Protein AF-A0A844GE09-F1 (afdb_monomer)

Nearest PDB structures (foldseek):
  7m76-assembly1_L  TM=4.305E-01  e=7.266E-01  Thermosynechococcus vestitus BP-1
  8jw0-assembly1_l  TM=5.539E-01  e=2.401E+00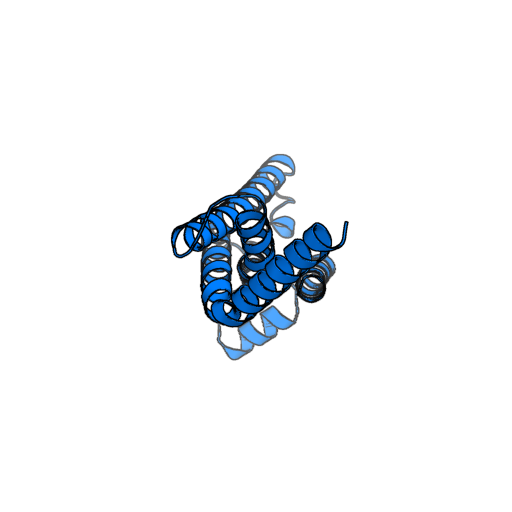  Amphidinium carterae
  7fix-assembly1_L1  TM=4.427E-01  e=2.284E+00  Thermosynechococcus vestitus BP-1
  8vu3-assembly1_l  TM=4.567E-01  e=2.788E+00  Parathermosynechococcus lividus
  6trc-assembly1_L  TM=3.966E-01  e=2.524E+00  Thermosynechococcus vestitus BP-1

Radius of gyration: 18.6 Å; Cα contacts (8 Å, |Δi|>4): 153; chains: 1; bounding box: 44×27×60 Å

pLDDT: mean 91.13, std 9.48, range [54.12, 98.75]

Mean predicted aligned error: 4.96 Å

Solvent-accessible surface area (backbone atoms only — not comparable to full-atom values): 7932 Å² total; per-residue (Å²): 107,68,67,58,50,49,49,52,51,51,49,28,66,72,55,36,39,60,58,33,66,70,19,47,55,50,19,75,73,71,63,54,97,57,52,55,37,52,40,54,47,24,22,44,54,2,23,52,51,24,55,56,46,36,50,51,44,49,75,76,47,92,49,55,72,70,60,34,53,50,51,22,37,52,49,29,32,50,54,41,49,52,51,48,52,49,54,52,49,50,31,68,73,64,38,90,74,23,61,77,72,66,44,44,85,86,44,94,54,41,68,60,52,29,35,48,27,11,41,51,17,16,56,49,34,51,66,75,40,40,68,62,52,52,51,53,53,51,55,52,54,50,53,56,49,57,58,61,77,76,109

Secondary structure (DSSP, 8-state):
-HHHHHHHHHHHHHH-GGG-HHHHHHHHHH--SS--HHHHHHHHHHHHHHHHHHHHHHHHS---HHHHHHHHHHHHHHHHHHHHHHHHHHHHHHGGGGHHHH--TT-TTHHHHHHHHHHHHHHHHHHHHHHHHHHHHHHHHHHHHHHHHT-

Organism: NCBI:txid2675226

Structure (mmCIF, N/CA/C/O backbone):
data_AF-A0A844GE09-F1
#
_entry.id   AF-A0A844GE09-F1
#
loop_
_atom_site.group_PDB
_atom_site.id
_atom_site.type_symbol
_atom_site.label_atom_id
_atom_site.label_alt_id
_atom_site.label_comp_id
_atom_site.label_asym_id
_atom_site.label_entity_id
_atom_site.label_seq_id
_atom_site.pdbx_PDB_ins_code
_atom_site.Cartn_x
_atom_site.Cartn_y
_atom_site.Cartn_z
_atom_site.occupancy
_atom_site.B_iso_or_equiv
_atom_site.auth_seq_id
_atom_site.auth_comp_id
_atom_site.auth_asym_id
_atom_site.auth_atom_id
_atom_site.pdbx_PDB_model_num
ATOM 1 N N . MET A 1 1 ? -7.810 -11.788 2.157 1.00 85.56 1 MET A N 1
ATOM 2 C CA . MET A 1 1 ? -7.111 -10.613 1.582 1.00 85.56 1 MET A CA 1
ATOM 3 C C . MET A 1 1 ? -5.606 -10.834 1.483 1.00 85.56 1 MET A C 1
ATOM 5 O O . MET A 1 1 ? -5.073 -10.619 0.407 1.00 85.56 1 MET A O 1
ATOM 9 N N . MET A 1 2 ? -4.938 -11.361 2.516 1.00 89.88 2 MET A N 1
ATOM 10 C CA . MET A 1 2 ? -3.493 -11.660 2.456 1.00 89.88 2 MET A CA 1
ATOM 11 C C . MET A 1 2 ? -3.087 -12.606 1.315 1.00 89.88 2 MET A C 1
ATOM 13 O O . MET A 1 2 ? -2.120 -12.325 0.623 1.00 89.88 2 MET A O 1
ATOM 17 N N . ALA A 1 3 ? -3.855 -13.671 1.057 1.00 94.31 3 ALA A N 1
ATOM 18 C CA . ALA A 1 3 ? -3.579 -14.574 -0.065 1.00 94.31 3 ALA A CA 1
ATOM 19 C C . ALA A 1 3 ? -3.630 -13.859 -1.428 1.00 94.31 3 ALA A C 1
ATOM 21 O O . ALA A 1 3 ? -2.760 -14.073 -2.259 1.00 94.31 3 ALA A O 1
ATOM 22 N N . LEU A 1 4 ? -4.599 -12.955 -1.629 1.00 94.44 4 LEU A N 1
ATOM 23 C CA . LEU A 1 4 ? -4.684 -12.144 -2.847 1.00 94.44 4 LEU A CA 1
ATOM 24 C C . LEU A 1 4 ? -3.460 -11.233 -2.992 1.00 94.44 4 LEU A C 1
ATOM 26 O O . LEU A 1 4 ? -2.885 -11.165 -4.072 1.00 94.44 4 LEU A O 1
ATOM 30 N N . HIS A 1 5 ? -3.042 -10.574 -1.906 1.00 94.56 5 HIS A N 1
ATOM 31 C CA . HIS A 1 5 ? -1.823 -9.763 -1.913 1.00 94.56 5 HIS A CA 1
ATOM 32 C C . HIS A 1 5 ? -0.603 -10.604 -2.297 1.00 94.56 5 HIS A C 1
ATOM 34 O O . HIS A 1 5 ? 0.133 -10.239 -3.206 1.00 94.56 5 HIS A O 1
ATOM 40 N N . ALA A 1 6 ? -0.440 -11.771 -1.667 1.00 95.00 6 ALA A N 1
ATOM 41 C CA . ALA A 1 6 ? 0.651 -12.691 -1.964 1.00 95.00 6 ALA A CA 1
ATOM 42 C C . ALA A 1 6 ? 0.633 -13.150 -3.428 1.00 95.00 6 ALA A C 1
ATOM 44 O O . ALA A 1 6 ? 1.682 -13.190 -4.056 1.00 95.00 6 ALA A O 1
ATOM 45 N N . CYS A 1 7 ? -0.538 -13.436 -4.005 1.00 97.06 7 CYS A N 1
ATOM 46 C CA . CYS A 1 7 ? -0.647 -13.758 -5.427 1.00 97.06 7 CYS A CA 1
ATOM 47 C C . CYS A 1 7 ? -0.155 -12.611 -6.320 1.00 97.06 7 CYS A C 1
ATOM 49 O O . CYS A 1 7 ? 0.590 -12.872 -7.258 1.00 97.06 7 CYS A O 1
ATOM 51 N N . ILE A 1 8 ? -0.524 -11.359 -6.020 1.00 95.69 8 ILE A N 1
ATOM 52 C CA . ILE A 1 8 ? -0.067 -10.185 -6.786 1.00 95.69 8 ILE A CA 1
ATOM 53 C C . ILE A 1 8 ? 1.465 -10.099 -6.765 1.00 95.69 8 ILE A C 1
ATOM 55 O O . ILE A 1 8 ? 2.076 -9.961 -7.828 1.00 95.69 8 ILE A O 1
ATOM 59 N N . LEU A 1 9 ? 2.065 -10.247 -5.578 1.00 94.25 9 LEU A N 1
ATOM 60 C CA . LEU A 1 9 ? 3.518 -10.212 -5.387 1.00 94.25 9 LEU A CA 1
ATOM 61 C C . LEU A 1 9 ? 4.220 -11.374 -6.100 1.00 94.25 9 LEU A C 1
ATOM 63 O O . LEU A 1 9 ? 5.206 -11.164 -6.795 1.00 94.25 9 LEU A O 1
ATOM 67 N N . LEU A 1 10 ? 3.706 -12.600 -5.967 1.00 96.25 10 LEU A N 1
ATOM 68 C CA . LEU A 1 10 ? 4.296 -13.790 -6.588 1.00 96.25 10 LEU A CA 1
ATOM 69 C C . LEU A 1 10 ? 4.241 -13.726 -8.116 1.00 96.25 10 LEU A C 1
ATOM 71 O O . LEU A 1 10 ? 5.198 -14.123 -8.773 1.00 96.25 10 LEU A O 1
ATOM 75 N N . VAL A 1 11 ? 3.150 -13.208 -8.684 1.00 96.31 11 VAL A N 1
ATOM 76 C CA . VAL A 1 11 ? 3.043 -12.984 -10.132 1.00 96.31 11 VAL A CA 1
ATOM 77 C C . VAL A 1 11 ? 4.043 -11.915 -10.581 1.00 96.31 11 VAL A C 1
ATOM 79 O O . VAL A 1 11 ? 4.759 -12.139 -11.554 1.00 96.31 11 VAL A O 1
ATOM 82 N N . GLY A 1 12 ? 4.146 -10.796 -9.857 1.00 92.88 12 GLY A N 1
ATOM 83 C CA . GLY A 1 12 ? 5.132 -9.749 -10.143 1.00 92.88 12 GLY A CA 1
ATOM 84 C C . GLY A 1 12 ? 6.573 -10.256 -10.065 1.00 92.88 12 GLY A C 1
ATOM 85 O O . GLY A 1 12 ? 7.365 -10.007 -10.968 1.00 92.88 12 GLY A O 1
ATOM 86 N N . ALA A 1 13 ? 6.896 -11.044 -9.040 1.00 90.81 13 ALA A N 1
ATOM 87 C CA . ALA A 1 13 ? 8.212 -11.649 -8.864 1.00 90.81 13 ALA A CA 1
ATOM 88 C C . ALA A 1 13 ? 8.531 -12.708 -9.932 1.00 90.81 13 ALA A C 1
ATOM 90 O O . ALA A 1 13 ? 9.676 -12.818 -10.356 1.00 90.81 13 ALA A O 1
ATOM 91 N N . HIS A 1 14 ? 7.536 -13.485 -10.375 1.00 93.69 14 HIS A N 1
ATOM 92 C CA . HIS A 1 14 ? 7.737 -14.521 -11.388 1.00 93.69 14 HIS A CA 1
ATOM 93 C C . HIS A 1 14 ? 8.087 -13.940 -12.761 1.00 93.69 14 HIS A C 1
ATOM 95 O O . HIS A 1 14 ? 8.966 -14.474 -13.433 1.00 93.69 14 HIS A O 1
ATOM 101 N N . TYR A 1 15 ? 7.402 -12.870 -13.173 1.00 88.06 15 TYR A N 1
ATOM 102 C CA . TYR A 1 15 ? 7.611 -12.260 -14.488 1.00 88.06 15 TYR A CA 1
ATOM 103 C C . TYR A 1 15 ? 8.620 -11.109 -14.482 1.00 88.06 15 TYR A C 1
ATOM 105 O O . TYR A 1 15 ? 9.073 -10.737 -15.552 1.00 88.06 15 TYR A O 1
ATOM 113 N N . THR A 1 16 ? 8.965 -10.542 -13.323 1.00 88.44 16 THR A N 1
ATOM 114 C CA . THR A 1 16 ? 9.383 -9.134 -13.185 1.00 88.44 16 THR A CA 1
ATOM 115 C C . THR A 1 16 ? 8.206 -8.196 -13.464 1.00 88.44 16 THR A C 1
ATOM 117 O O . THR A 1 16 ? 7.482 -8.342 -14.448 1.00 88.44 16 THR A O 1
ATOM 120 N N . TYR A 1 17 ? 8.004 -7.203 -12.597 1.00 89.62 17 TYR A N 1
ATOM 121 C CA . TYR A 1 17 ? 6.829 -6.32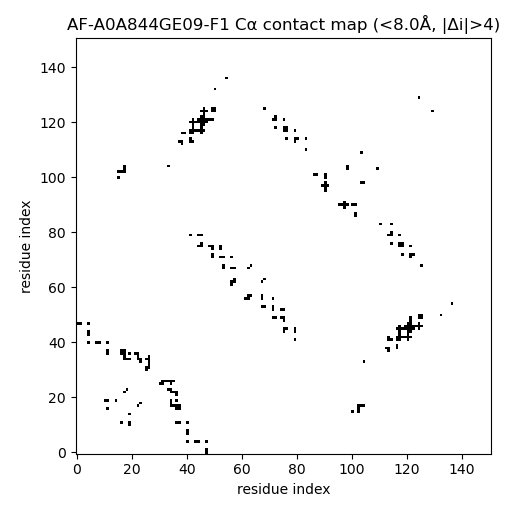6 -12.627 1.00 89.62 17 TYR A CA 1
ATOM 122 C C . TYR A 1 17 ? 6.610 -5.644 -13.988 1.00 89.62 17 TYR A C 1
ATOM 124 O O . TYR A 1 17 ? 5.489 -5.644 -14.494 1.00 89.62 17 TYR A O 1
ATOM 132 N N . ALA A 1 18 ? 7.683 -5.184 -14.640 1.00 89.25 18 ALA A N 1
ATOM 133 C CA . ALA A 1 18 ? 7.632 -4.581 -15.976 1.00 89.25 18 ALA A CA 1
ATOM 134 C C . ALA A 1 18 ? 7.180 -5.538 -17.101 1.00 89.25 18 ALA A C 1
ATOM 136 O O . ALA A 1 18 ? 6.884 -5.083 -18.204 1.00 89.25 18 ALA A O 1
ATOM 137 N N . GLN A 1 19 ? 7.139 -6.853 -16.859 1.00 91.50 19 GLN A N 1
ATOM 138 C CA . GLN A 1 19 ? 6.833 -7.867 -17.875 1.00 91.50 19 GLN A CA 1
ATOM 139 C C . GLN A 1 19 ? 5.560 -8.669 -17.576 1.00 91.50 19 GLN A C 1
ATOM 141 O O . GLN A 1 19 ? 5.242 -9.613 -18.302 1.00 91.50 19 GLN A O 1
ATOM 146 N N . VAL A 1 20 ? 4.796 -8.311 -16.538 1.00 95.00 20 VAL A N 1
ATOM 147 C CA . VAL A 1 20 ? 3.554 -9.027 -16.225 1.00 95.00 20 VAL A CA 1
ATOM 148 C C . VAL A 1 20 ? 2.518 -8.806 -17.341 1.00 95.00 20 VAL A C 1
ATOM 150 O O . VAL A 1 20 ? 2.167 -7.652 -17.608 1.00 95.00 20 VAL A O 1
ATOM 153 N N . PRO A 1 21 ? 1.948 -9.876 -17.942 1.00 94.81 21 PRO A N 1
ATOM 154 C CA . PRO A 1 21 ? 1.017 -9.772 -19.072 1.00 94.81 21 PRO A CA 1
ATOM 155 C C . PRO A 1 21 ? -0.193 -8.867 -18.833 1.00 94.81 21 PRO A C 1
ATOM 157 O O . PRO A 1 21 ? -0.594 -8.123 -19.724 1.00 94.81 21 PRO A O 1
ATOM 160 N N . LEU A 1 22 ? -0.746 -8.885 -17.615 1.00 94.00 22 LEU A N 1
ATOM 161 C CA . LEU A 1 22 ? -1.884 -8.038 -17.248 1.00 94.00 22 LEU A CA 1
ATOM 162 C C . LEU A 1 22 ? -1.585 -6.549 -17.464 1.00 94.00 22 LEU A C 1
ATOM 164 O O . LEU A 1 22 ? -2.460 -5.803 -17.896 1.00 94.00 22 LEU A O 1
ATOM 168 N N . GLY A 1 23 ? -0.357 -6.119 -17.176 1.00 92.25 23 GLY A N 1
ATOM 169 C CA . GLY A 1 23 ? 0.037 -4.731 -17.361 1.00 92.25 23 GLY A CA 1
ATOM 170 C C . GLY A 1 23 ? 0.079 -4.320 -18.831 1.00 92.25 23 GLY A C 1
ATOM 171 O O . GLY A 1 23 ? -0.386 -3.231 -19.156 1.00 92.25 23 GLY A O 1
ATOM 172 N N . PHE A 1 24 ? 0.516 -5.212 -19.726 1.00 93.19 24 PHE A N 1
ATOM 173 C CA . PHE A 1 24 ? 0.455 -4.980 -21.173 1.00 93.19 24 PHE A CA 1
ATOM 174 C C . PHE A 1 24 ? -0.983 -4.949 -21.698 1.00 93.19 24 PHE A C 1
ATOM 176 O O . PHE A 1 24 ? -1.312 -4.088 -22.501 1.00 93.19 24 PHE A O 1
ATOM 183 N N . TRP A 1 25 ? -1.886 -5.798 -21.197 1.00 94.06 25 TRP A N 1
ATOM 184 C CA . TRP A 1 25 ? -3.298 -5.741 -21.606 1.00 94.06 25 TRP A CA 1
ATOM 185 C C . TRP A 1 25 ? -3.956 -4.405 -21.255 1.00 94.06 25 TRP A C 1
ATOM 187 O O . TRP A 1 25 ? -4.718 -3.854 -22.047 1.00 94.06 25 TRP A O 1
ATOM 197 N N . VAL A 1 26 ? -3.652 -3.866 -20.070 1.00 92.00 26 VAL A N 1
ATOM 198 C CA . VAL A 1 26 ? -4.097 -2.523 -19.670 1.00 92.00 26 VAL A CA 1
ATOM 199 C C . VAL A 1 26 ? -3.436 -1.458 -20.544 1.00 92.00 26 VAL A C 1
ATOM 201 O O . VAL A 1 26 ? -4.092 -0.485 -20.920 1.00 92.00 26 VAL A O 1
ATOM 204 N N . GLN A 1 27 ? -2.163 -1.658 -20.892 1.00 92.38 27 GLN A N 1
ATOM 205 C CA . GLN A 1 27 ? -1.428 -0.781 -21.789 1.00 92.38 27 GLN A CA 1
ATOM 206 C C . GLN A 1 27 ? -2.084 -0.678 -23.169 1.00 92.38 27 GLN A C 1
ATOM 208 O O . GLN A 1 27 ? -2.375 0.423 -23.630 1.00 92.38 27 GLN A O 1
ATOM 213 N N . ASP A 1 28 ? -2.403 -1.813 -23.778 1.00 93.56 28 ASP A N 1
ATOM 214 C CA . ASP A 1 28 ? -3.041 -1.883 -25.091 1.00 93.56 28 ASP A CA 1
ATOM 215 C C . ASP A 1 28 ? -4.466 -1.310 -25.071 1.00 93.56 28 ASP A C 1
ATOM 217 O O . ASP A 1 28 ? -4.906 -0.683 -26.034 1.00 93.56 28 ASP A O 1
ATOM 221 N N . ALA A 1 29 ? -5.195 -1.497 -23.966 1.00 94.19 29 ALA A N 1
ATOM 222 C CA . ALA A 1 29 ? -6.579 -1.048 -23.841 1.00 94.19 29 ALA A CA 1
ATOM 223 C C . ALA A 1 29 ? -6.721 0.461 -23.574 1.00 94.19 29 ALA A C 1
ATOM 225 O O . ALA A 1 29 ? -7.678 1.075 -24.047 1.00 94.19 29 ALA A O 1
ATOM 226 N N . LEU A 1 30 ? -5.817 1.054 -22.785 1.00 92.00 30 LEU A N 1
ATOM 227 C CA . LEU A 1 30 ? -5.935 2.440 -22.300 1.00 92.00 30 LEU A CA 1
ATOM 228 C C . LEU A 1 30 ? -4.842 3.378 -22.835 1.00 92.00 30 LEU A C 1
ATOM 230 O O . LEU A 1 30 ? -4.906 4.584 -22.600 1.00 92.00 30 LEU A O 1
ATOM 234 N N . GLY A 1 31 ? -3.842 2.841 -23.533 1.00 90.88 31 GLY A N 1
ATOM 235 C CA . GLY A 1 31 ? -2.732 3.584 -24.122 1.00 90.88 31 GLY A CA 1
ATOM 236 C C . GLY A 1 31 ? -1.682 4.200 -23.178 1.00 90.88 31 GLY A C 1
ATOM 237 O O . GLY A 1 31 ? -1.051 5.166 -23.615 1.00 90.88 31 GLY A O 1
ATOM 238 N N . PRO A 1 32 ? -1.448 3.761 -21.917 1.00 87.81 32 PRO A N 1
ATOM 239 C CA . PRO A 1 32 ? -0.313 4.277 -21.158 1.00 87.81 32 PRO A CA 1
ATOM 240 C C . PRO A 1 32 ? 1.023 3.967 -21.851 1.00 87.81 32 PRO A C 1
ATOM 242 O O . PRO A 1 32 ? 1.174 3.002 -22.596 1.00 87.81 32 PRO A O 1
ATOM 245 N N . ALA A 1 33 ? 2.026 4.802 -21.591 1.00 88.38 33 ALA A N 1
ATOM 246 C CA . ALA A 1 33 ? 3.334 4.676 -22.233 1.00 88.38 33 ALA A CA 1
ATOM 247 C C . ALA A 1 33 ? 4.132 3.443 -21.768 1.00 88.38 33 ALA A C 1
ATOM 249 O O . ALA A 1 33 ? 5.064 3.031 -22.455 1.00 88.38 33 ALA A O 1
ATOM 250 N N . ARG A 1 34 ? 3.771 2.858 -20.618 1.00 90.25 34 ARG A N 1
ATOM 251 C CA . ARG A 1 34 ? 4.479 1.736 -19.998 1.00 90.25 34 ARG A CA 1
ATOM 252 C C . ARG A 1 34 ? 3.529 0.764 -19.291 1.00 90.25 34 ARG A C 1
ATOM 254 O O . ARG A 1 34 ? 2.351 1.071 -19.089 1.00 90.25 34 ARG A O 1
ATOM 261 N N . ASN A 1 35 ? 4.067 -0.381 -18.881 1.00 92.75 35 ASN A N 1
ATOM 262 C CA . ASN A 1 35 ? 3.385 -1.353 -18.034 1.00 92.75 35 ASN A CA 1
ATOM 263 C C . ASN A 1 35 ? 3.317 -0.816 -16.587 1.00 92.75 35 ASN A C 1
ATOM 265 O O . ASN A 1 35 ? 4.342 -0.435 -16.027 1.00 92.75 35 ASN A O 1
ATOM 269 N N . HIS A 1 36 ? 2.118 -0.778 -15.995 1.00 93.94 36 HIS A N 1
ATOM 270 C CA . HIS A 1 36 ? 1.858 -0.249 -14.642 1.00 93.94 36 HIS A CA 1
ATOM 271 C C . HIS A 1 36 ? 1.451 -1.338 -13.629 1.00 93.94 36 HIS A C 1
ATOM 273 O O . HIS A 1 36 ? 0.607 -1.114 -12.753 1.00 93.94 36 HIS A O 1
ATOM 279 N N . TYR A 1 37 ? 1.945 -2.567 -13.789 1.00 95.25 37 TYR A N 1
ATOM 280 C CA . TYR A 1 37 ? 1.619 -3.649 -12.857 1.00 95.25 37 TYR A CA 1
ATOM 281 C C . TYR A 1 37 ? 2.200 -3.415 -11.446 1.00 95.25 37 TYR A C 1
ATOM 283 O O . TYR A 1 37 ? 1.579 -3.802 -10.456 1.00 95.25 37 TYR A O 1
ATOM 291 N N . ASP A 1 38 ? 3.338 -2.728 -11.344 1.00 93.00 38 ASP A N 1
ATOM 292 C CA . ASP A 1 38 ? 3.908 -2.165 -10.103 1.00 93.00 38 ASP A CA 1
ATOM 293 C C . ASP A 1 38 ? 2.872 -1.377 -9.302 1.00 93.00 38 ASP A C 1
ATOM 295 O O . ASP A 1 38 ? 2.553 -1.736 -8.167 1.00 93.00 38 ASP A O 1
ATOM 299 N N . ARG A 1 39 ? 2.206 -0.415 -9.936 1.00 95.06 39 ARG A N 1
ATOM 300 C CA . ARG A 1 39 ? 1.207 0.456 -9.316 1.00 95.06 39 ARG A CA 1
ATOM 301 C C . ARG A 1 39 ? 0.001 -0.321 -8.799 1.00 95.06 39 ARG A C 1
ATOM 303 O O . ARG A 1 39 ? -0.585 0.058 -7.783 1.00 95.06 39 ARG A O 1
ATOM 310 N N . LEU A 1 40 ? -0.375 -1.429 -9.448 1.00 95.50 40 LEU A N 1
ATOM 311 C CA . LEU A 1 40 ? -1.385 -2.355 -8.917 1.00 95.50 40 LEU A CA 1
ATOM 312 C C . LEU A 1 40 ? -0.887 -3.042 -7.636 1.00 95.50 40 LEU A C 1
ATOM 314 O O . LEU A 1 40 ? -1.642 -3.158 -6.665 1.00 95.50 40 LEU A O 1
ATOM 318 N N . GLY A 1 41 ? 0.376 -3.470 -7.629 1.00 96.06 41 GLY A N 1
ATOM 319 C CA . GLY A 1 41 ? 1.075 -3.956 -6.442 1.00 96.06 41 GLY A CA 1
ATOM 320 C C . GLY A 1 41 ? 1.020 -2.948 -5.298 1.00 96.06 41 GLY A C 1
ATOM 321 O O . GLY A 1 41 ? 0.549 -3.299 -4.214 1.00 96.06 41 GLY A O 1
ATOM 322 N N . HIS A 1 42 ? 1.376 -1.689 -5.555 1.00 97.56 42 HIS A N 1
ATOM 323 C CA . HIS A 1 42 ? 1.358 -0.626 -4.550 1.00 97.56 42 HIS A CA 1
ATOM 324 C C . HIS A 1 42 ? -0.053 -0.256 -4.083 1.00 97.56 42 HIS A C 1
ATOM 326 O O . HIS A 1 42 ? -0.278 -0.095 -2.884 1.00 97.56 42 HIS A O 1
ATOM 332 N N . LEU A 1 43 ? -1.049 -0.220 -4.974 1.00 98.00 43 LEU A N 1
ATOM 333 C CA . LEU A 1 43 ? -2.460 -0.087 -4.583 1.00 98.00 43 LEU A CA 1
ATOM 334 C C . LEU A 1 43 ? -2.875 -1.200 -3.609 1.00 98.00 43 LEU A C 1
ATOM 336 O O . LEU A 1 43 ? -3.499 -0.926 -2.580 1.00 98.00 43 LEU A O 1
ATOM 340 N N . ALA A 1 44 ? -2.510 -2.451 -3.899 1.00 97.38 44 ALA A N 1
ATOM 341 C CA . ALA A 1 44 ? -2.786 -3.583 -3.018 1.00 97.38 44 ALA A CA 1
ATOM 342 C C . ALA A 1 44 ? -1.984 -3.514 -1.704 1.00 97.38 44 ALA A C 1
ATOM 344 O O . ALA A 1 44 ? -2.529 -3.835 -0.646 1.00 97.38 44 ALA A O 1
ATOM 345 N N . GLN A 1 45 ? -0.731 -3.055 -1.756 1.00 96.69 45 GLN A N 1
ATOM 346 C CA . GLN A 1 45 ? 0.150 -2.814 -0.607 1.00 96.69 45 GLN A CA 1
ATOM 347 C C . GLN A 1 45 ? -0.355 -1.685 0.297 1.00 96.69 45 GLN A C 1
ATOM 349 O O . GLN A 1 45 ? -0.145 -1.710 1.505 1.00 96.69 45 GLN A O 1
ATOM 354 N N . GLY A 1 46 ? -1.068 -0.708 -0.250 1.00 97.88 46 GLY A N 1
ATOM 355 C CA . GLY A 1 46 ? -1.819 0.253 0.544 1.00 97.88 46 GLY A CA 1
ATOM 356 C C . GLY A 1 46 ? -3.062 -0.379 1.159 1.00 97.88 46 GLY A C 1
ATOM 357 O O . GLY A 1 46 ? -3.281 -0.332 2.368 1.00 97.88 46 GLY A O 1
ATOM 358 N N . ALA A 1 47 ? -3.895 -0.987 0.314 1.00 98.19 47 ALA A N 1
ATOM 359 C CA . ALA A 1 47 ? -5.241 -1.396 0.689 1.00 98.19 47 ALA A CA 1
ATOM 360 C C . ALA A 1 47 ? -5.288 -2.559 1.687 1.00 98.19 47 ALA A C 1
ATOM 362 O O . ALA A 1 47 ? -6.100 -2.551 2.616 1.00 98.19 47 ALA A O 1
ATOM 363 N N . ILE A 1 48 ? -4.456 -3.580 1.492 1.00 96.75 48 ILE A N 1
ATOM 364 C CA . ILE A 1 48 ? -4.539 -4.828 2.256 1.00 96.75 48 ILE A CA 1
ATOM 365 C C . ILE A 1 48 ? -3.872 -4.669 3.635 1.00 96.75 48 ILE A C 1
ATOM 367 O O . ILE A 1 48 ? -4.552 -4.909 4.638 1.00 96.75 48 ILE A O 1
ATOM 371 N N . PRO A 1 49 ? -2.617 -4.189 3.738 1.00 96.44 49 PRO A N 1
ATOM 372 C CA . PRO A 1 49 ? -2.000 -3.821 5.012 1.00 96.44 49 PRO A CA 1
ATOM 373 C C . PRO A 1 49 ? -2.793 -2.809 5.841 1.00 96.44 49 PRO A C 1
ATOM 375 O O . PRO A 1 49 ? -2.749 -2.903 7.065 1.00 96.44 49 PRO A O 1
ATOM 378 N N . ALA A 1 50 ? -3.562 -1.896 5.232 1.00 97.88 50 ALA A N 1
ATOM 379 C CA . ALA A 1 50 ? -4.389 -0.947 5.985 1.00 97.88 50 ALA A CA 1
ATOM 380 C C . ALA A 1 50 ? -5.410 -1.641 6.897 1.00 97.88 50 ALA A C 1
ATOM 382 O O . ALA A 1 50 ? -5.668 -1.169 8.001 1.00 97.88 50 ALA A O 1
ATOM 383 N N . ILE A 1 51 ? -5.970 -2.781 6.486 1.00 96.38 51 ILE A N 1
ATOM 384 C CA . ILE A 1 51 ? -6.910 -3.532 7.330 1.00 96.38 51 ILE A CA 1
ATOM 385 C C . ILE A 1 51 ? -6.172 -4.125 8.530 1.00 96.38 51 ILE A C 1
ATOM 387 O O . ILE A 1 51 ? -6.617 -3.946 9.660 1.00 96.38 51 ILE A O 1
ATOM 391 N N . LEU A 1 52 ? -5.015 -4.749 8.300 1.00 95.56 52 LEU A N 1
ATOM 392 C CA . LEU A 1 52 ? -4.207 -5.339 9.367 1.00 95.56 52 LEU A CA 1
ATOM 393 C C . LEU A 1 52 ? -3.704 -4.276 10.353 1.00 95.56 52 LEU A C 1
ATOM 395 O O . LEU A 1 52 ? -3.863 -4.420 11.562 1.00 95.56 52 LEU A O 1
ATOM 399 N N . ALA A 1 53 ? -3.126 -3.189 9.842 1.00 97.00 53 ALA A N 1
ATOM 400 C CA . ALA A 1 53 ? -2.616 -2.095 10.659 1.00 97.00 53 ALA A CA 1
ATOM 401 C C . ALA A 1 53 ? -3.733 -1.463 11.491 1.00 97.00 53 ALA A C 1
ATOM 403 O O . ALA A 1 53 ? -3.566 -1.241 12.689 1.00 97.00 53 ALA A O 1
ATOM 404 N N . ARG A 1 54 ? -4.903 -1.244 10.883 1.00 97.06 54 ARG A N 1
ATOM 405 C CA . ARG A 1 54 ? 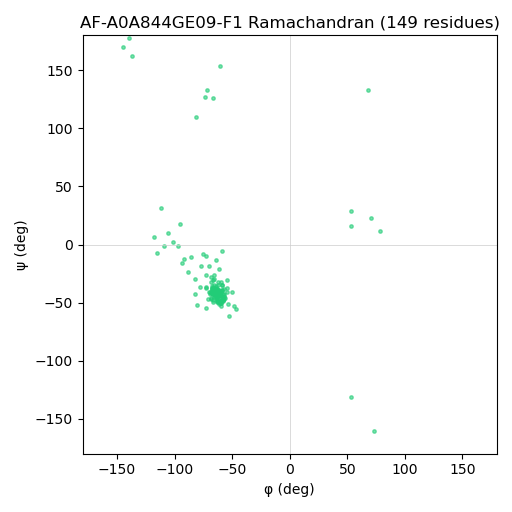-6.073 -0.725 11.584 1.00 97.06 54 ARG A CA 1
ATOM 406 C C . ARG A 1 54 ? -6.553 -1.665 12.683 1.00 97.06 54 ARG A C 1
ATOM 408 O O . ARG A 1 54 ? -6.900 -1.181 13.754 1.00 97.06 54 ARG A O 1
ATOM 415 N N . GLU A 1 55 ? -6.583 -2.974 12.439 1.00 96.06 55 GLU A N 1
ATOM 416 C CA . GLU A 1 55 ? -6.961 -3.961 13.456 1.00 96.06 55 GLU A CA 1
ATOM 417 C C . GLU A 1 55 ? -5.991 -3.923 14.641 1.00 96.06 55 GLU A C 1
ATOM 419 O O . GLU A 1 55 ? -6.415 -3.778 15.788 1.00 96.06 55 GLU A O 1
ATOM 424 N N . VAL A 1 56 ? -4.685 -3.990 14.368 1.00 96.69 56 VAL A N 1
ATOM 425 C CA . VAL A 1 56 ? -3.649 -3.948 15.407 1.00 96.69 56 VAL A CA 1
ATOM 426 C C . VAL A 1 56 ? -3.743 -2.651 16.205 1.00 96.69 56 VAL A C 1
ATOM 428 O O . VAL A 1 56 ? -3.778 -2.691 17.432 1.00 96.69 56 VAL A O 1
ATOM 431 N N . LEU A 1 57 ? -3.838 -1.499 15.539 1.00 96.94 57 LEU A N 1
ATOM 432 C CA . LEU A 1 57 ? -3.953 -0.208 16.216 1.00 96.94 57 LEU A CA 1
ATOM 433 C C . LEU A 1 57 ? -5.235 -0.122 17.050 1.00 96.94 57 LEU A C 1
ATOM 435 O O . LEU A 1 57 ? -5.167 0.290 18.205 1.00 96.94 57 LEU A O 1
ATOM 439 N N . ALA A 1 58 ? -6.381 -0.553 16.519 1.00 95.81 58 ALA A N 1
ATOM 440 C CA . ALA A 1 58 ? -7.652 -0.516 17.241 1.00 95.81 58 ALA A CA 1
ATOM 441 C C . ALA A 1 58 ? -7.651 -1.415 18.487 1.00 95.81 58 ALA A C 1
ATOM 443 O O . ALA A 1 58 ? -8.234 -1.051 19.501 1.00 95.81 58 ALA A O 1
ATOM 444 N N . ARG A 1 59 ? -7.000 -2.584 18.423 1.00 94.44 59 ARG A N 1
ATOM 445 C CA . ARG A 1 59 ? -6.993 -3.561 19.525 1.00 94.44 59 ARG A CA 1
ATOM 446 C C . ARG A 1 59 ? -5.878 -3.341 20.542 1.00 94.44 59 ARG A C 1
ATOM 448 O O . ARG A 1 59 ? -5.974 -3.823 21.666 1.00 94.44 59 ARG A O 1
ATOM 455 N N . ARG A 1 60 ? -4.783 -2.687 20.151 1.00 95.56 60 ARG A N 1
ATOM 456 C CA . ARG A 1 60 ? -3.575 -2.540 20.986 1.00 95.56 60 ARG A CA 1
ATOM 457 C C . ARG A 1 60 ? -3.360 -1.121 21.499 1.00 95.56 60 ARG A C 1
ATOM 459 O O . ARG A 1 60 ? -2.394 -0.883 22.216 1.00 95.56 60 ARG A O 1
ATOM 466 N N . THR A 1 61 ? -4.228 -0.184 21.130 1.00 94.88 61 THR A N 1
ATOM 467 C CA . THR A 1 61 ? -4.158 1.220 21.548 1.00 94.88 61 THR A CA 1
ATOM 468 C C . THR A 1 61 ? -5.559 1.750 21.862 1.00 94.88 61 THR A C 1
ATOM 470 O O . THR A 1 61 ? -6.550 1.057 21.663 1.00 94.88 61 THR A O 1
ATOM 473 N N . HIS A 1 62 ? -5.652 3.003 22.307 1.00 93.12 62 HIS A N 1
ATOM 474 C CA . HIS A 1 62 ? -6.927 3.697 22.523 1.00 93.12 62 HIS A CA 1
ATOM 475 C C . HIS A 1 62 ? -7.356 4.564 21.322 1.00 93.12 62 HIS A C 1
ATOM 477 O O . HIS A 1 62 ? -8.169 5.476 21.468 1.00 93.12 62 HIS A O 1
ATOM 483 N N . LEU A 1 63 ? -6.779 4.334 20.137 1.00 94.12 63 LEU A N 1
ATOM 484 C CA . LEU A 1 63 ? -7.086 5.106 18.934 1.00 94.12 63 LEU A CA 1
ATOM 485 C C . LEU A 1 63 ? -8.478 4.778 18.396 1.00 94.12 63 LEU A C 1
ATOM 487 O O . LEU A 1 63 ? -8.829 3.618 18.196 1.00 94.12 63 LEU A O 1
ATOM 491 N N . LEU A 1 64 ? -9.242 5.821 18.074 1.00 91.38 64 LEU A N 1
ATOM 492 C CA . LEU A 1 64 ? -10.607 5.711 17.566 1.00 91.38 64 LEU A CA 1
ATOM 493 C C . LEU A 1 64 ? -10.846 6.672 16.397 1.00 91.38 64 LEU A C 1
ATOM 495 O O . LEU A 1 64 ? -10.112 7.645 16.195 1.00 91.38 64 LEU A O 1
ATOM 499 N N . GLY A 1 65 ? -11.910 6.403 15.637 1.00 92.19 65 GLY A N 1
ATOM 500 C CA . GLY A 1 65 ? -12.435 7.312 14.618 1.00 92.19 65 GLY A CA 1
ATOM 501 C C . GLY A 1 65 ? -11.383 7.782 13.609 1.00 92.19 65 GLY A C 1
ATOM 502 O O . GLY A 1 65 ? -10.645 6.977 13.040 1.00 92.19 65 GLY A O 1
ATOM 503 N N . GLY A 1 66 ? -11.330 9.098 13.385 1.00 95.06 66 GLY A N 1
ATOM 504 C CA . GLY A 1 66 ? -10.428 9.711 12.407 1.00 95.06 66 GLY A CA 1
ATOM 505 C C . GLY A 1 66 ? -8.944 9.492 12.710 1.00 95.06 66 GLY A C 1
ATOM 506 O O . GLY A 1 66 ? -8.173 9.284 11.781 1.00 95.06 66 GLY A O 1
ATOM 507 N N . TRP A 1 67 ? -8.540 9.459 13.986 1.00 97.44 67 TRP A N 1
ATOM 508 C CA . TRP A 1 67 ? -7.136 9.254 14.367 1.00 97.44 67 TRP A CA 1
ATOM 509 C C . TRP A 1 67 ? -6.646 7.842 14.078 1.00 97.44 67 TRP A C 1
ATOM 511 O O . TRP A 1 67 ? -5.539 7.670 13.570 1.00 97.44 67 TRP A O 1
ATOM 521 N N . LEU A 1 68 ? -7.489 6.839 14.342 1.00 97.12 68 LEU A N 1
ATOM 522 C CA . LEU A 1 68 ? -7.202 5.461 13.956 1.00 97.12 68 LEU A CA 1
ATOM 523 C C . LEU A 1 68 ? -6.969 5.368 12.444 1.00 97.12 68 LEU A C 1
ATOM 525 O O . LEU A 1 68 ? -6.002 4.747 12.002 1.00 97.12 68 LEU A O 1
ATOM 529 N N . GLY A 1 69 ? -7.826 6.018 11.653 1.00 97.69 69 GLY A N 1
ATOM 530 C CA . GLY A 1 69 ? -7.700 5.965 10.203 1.00 97.69 69 GLY A CA 1
ATOM 531 C C . GLY A 1 69 ? -6.530 6.767 9.637 1.00 97.69 69 GLY A C 1
ATOM 532 O O . GLY A 1 69 ? -5.846 6.303 8.723 1.00 97.69 69 GLY A O 1
ATOM 533 N N . PHE A 1 70 ? -6.245 7.930 10.219 1.00 98.25 70 PHE A N 1
ATOM 534 C CA . PHE A 1 70 ? -5.079 8.738 9.878 1.00 98.25 70 PHE A CA 1
ATOM 535 C C . PHE A 1 70 ? -3.781 7.963 10.120 1.00 98.25 70 PHE A C 1
ATOM 537 O O . PHE A 1 70 ? -2.994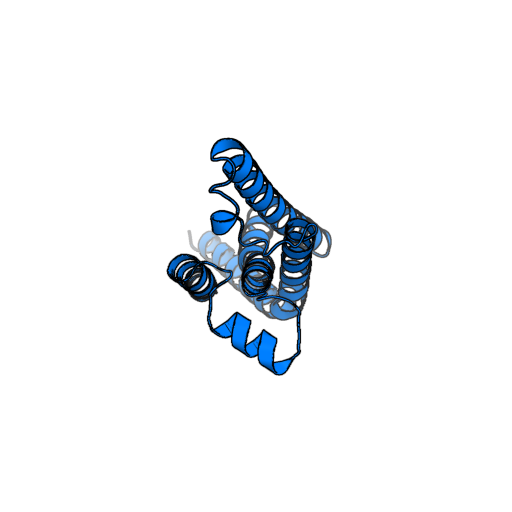 7.795 9.193 1.00 98.25 70 PHE A O 1
ATOM 544 N N . LEU A 1 71 ? -3.593 7.409 11.323 1.00 98.44 71 LEU A N 1
ATOM 545 C CA . LEU A 1 71 ? -2.372 6.675 11.668 1.00 98.44 71 LEU A CA 1
ATOM 546 C C . LEU A 1 71 ? -2.236 5.356 10.904 1.00 98.44 71 LEU A C 1
ATOM 548 O O . LEU A 1 71 ? -1.123 4.988 10.539 1.00 98.44 71 LEU A O 1
ATOM 552 N N . THR A 1 72 ? -3.350 4.690 10.585 1.00 98.50 72 THR A N 1
ATOM 553 C CA . THR A 1 72 ? -3.351 3.546 9.657 1.00 98.50 72 THR A CA 1
ATOM 554 C C . THR A 1 72 ? -2.781 3.955 8.296 1.00 98.50 72 THR A C 1
ATOM 556 O O . THR A 1 72 ? -1.895 3.286 7.771 1.00 98.50 72 THR A O 1
ATOM 559 N N . THR A 1 73 ? -3.237 5.082 7.741 1.00 98.56 73 THR A N 1
ATOM 560 C CA . THR A 1 73 ? -2.740 5.577 6.450 1.00 98.56 73 THR A CA 1
ATOM 561 C C . THR A 1 73 ? -1.281 6.005 6.516 1.00 98.56 73 THR A C 1
ATOM 563 O O . THR A 1 73 ? -0.516 5.664 5.616 1.00 98.56 73 THR A O 1
ATOM 566 N N . CYS A 1 74 ? -0.869 6.697 7.581 1.00 98.56 74 CYS A N 1
ATOM 567 C CA . CYS A 1 74 ? 0.534 7.048 7.793 1.00 98.56 74 CYS A CA 1
ATOM 568 C C . CYS A 1 74 ? 1.422 5.805 7.847 1.00 98.56 74 CYS A C 1
ATOM 570 O O . CYS A 1 74 ? 2.482 5.799 7.232 1.00 98.56 74 CYS A O 1
ATOM 572 N N . PHE A 1 75 ? 0.983 4.750 8.538 1.00 98.44 75 PHE A N 1
ATOM 573 C CA . PHE A 1 75 ? 1.710 3.486 8.594 1.00 98.44 75 PHE A CA 1
ATOM 574 C C . PHE A 1 75 ? 1.870 2.859 7.203 1.00 98.44 75 PHE A C 1
ATOM 576 O O . PHE A 1 75 ? 2.984 2.506 6.825 1.00 98.44 75 PHE A O 1
ATOM 583 N N . CYS A 1 76 ? 0.795 2.761 6.415 1.00 98.44 76 CYS A N 1
ATOM 584 C CA . CYS A 1 76 ? 0.861 2.196 5.064 1.00 98.44 76 CYS A CA 1
ATOM 585 C C . CYS A 1 76 ? 1.760 3.012 4.128 1.00 98.44 76 CYS A C 1
ATOM 587 O O . CYS A 1 76 ? 2.555 2.434 3.389 1.00 98.44 76 CYS A O 1
ATOM 589 N N . LEU A 1 77 ? 1.676 4.344 4.184 1.00 98.44 77 LEU A N 1
ATOM 590 C CA . LEU A 1 77 ? 2.549 5.214 3.399 1.00 98.44 77 LEU A CA 1
ATOM 591 C C . LEU A 1 77 ? 4.014 5.080 3.834 1.00 98.44 77 LEU A C 1
ATOM 593 O O . LEU A 1 77 ? 4.887 4.981 2.981 1.00 98.44 77 LEU A O 1
ATOM 597 N N . ALA A 1 78 ? 4.289 5.025 5.140 1.00 98.31 78 ALA A N 1
ATOM 598 C CA . ALA A 1 78 ? 5.641 4.827 5.659 1.00 98.31 78 ALA A CA 1
ATOM 599 C C . ALA A 1 78 ? 6.218 3.463 5.257 1.00 98.31 78 ALA A C 1
ATOM 601 O O . ALA A 1 78 ? 7.394 3.378 4.915 1.00 98.31 78 ALA A O 1
ATOM 602 N N . LEU A 1 79 ? 5.395 2.410 5.250 1.00 96.94 79 LEU A N 1
ATOM 603 C CA . LEU A 1 79 ? 5.795 1.089 4.770 1.00 96.94 79 LEU A CA 1
ATOM 604 C C . LEU A 1 79 ? 6.126 1.113 3.271 1.00 96.94 79 LEU A C 1
ATOM 606 O O . LEU A 1 79 ? 7.129 0.531 2.872 1.00 96.94 79 LEU A O 1
ATOM 610 N N . SER A 1 80 ? 5.324 1.812 2.459 1.00 97.31 80 SER A N 1
ATOM 611 C CA . SER A 1 80 ? 5.632 2.015 1.037 1.00 97.31 80 SER A CA 1
ATOM 612 C C . SER A 1 80 ? 6.926 2.791 0.851 1.00 97.31 80 SER A C 1
ATOM 614 O O . SER A 1 80 ? 7.803 2.325 0.144 1.00 97.31 80 SER A O 1
ATOM 616 N N . ALA A 1 81 ? 7.090 3.919 1.540 1.00 97.88 81 ALA A N 1
ATOM 617 C CA . ALA A 1 81 ? 8.310 4.713 1.463 1.00 97.88 81 ALA A CA 1
ATOM 618 C C . ALA A 1 81 ? 9.549 3.907 1.881 1.00 97.88 81 ALA A C 1
ATOM 620 O O . ALA A 1 81 ? 10.600 4.031 1.265 1.00 97.88 81 ALA A O 1
ATOM 621 N N . LEU A 1 82 ? 9.438 3.056 2.906 1.00 97.50 82 LEU A N 1
ATOM 622 C CA . LEU A 1 82 ? 10.534 2.182 3.316 1.00 97.50 82 LEU A CA 1
ATOM 623 C C . LEU A 1 82 ? 10.895 1.162 2.228 1.00 97.50 82 LEU A C 1
ATOM 625 O O . LEU A 1 82 ? 12.079 0.930 2.003 1.00 97.50 82 LEU A O 1
ATOM 629 N N . TYR A 1 83 ? 9.899 0.565 1.570 1.00 93.56 83 TYR A N 1
ATOM 630 C CA . TYR A 1 83 ? 10.119 -0.370 0.467 1.00 93.56 83 TYR A CA 1
ATOM 631 C C . TYR A 1 83 ? 10.868 0.305 -0.696 1.00 93.56 83 TYR A C 1
ATOM 633 O O . TYR A 1 83 ? 11.926 -0.172 -1.094 1.00 93.56 83 TYR A O 1
ATOM 641 N N . GLU A 1 84 ? 10.413 1.485 -1.120 1.00 94.19 84 GLU A N 1
ATOM 642 C CA . GLU A 1 84 ? 11.064 2.291 -2.166 1.00 94.19 84 GLU A CA 1
ATOM 643 C C . GLU A 1 84 ? 12.505 2.679 -1.812 1.00 94.19 84 GLU A C 1
ATOM 645 O O . GLU A 1 84 ? 13.409 2.646 -2.644 1.00 94.19 84 GLU A O 1
ATOM 650 N N . LEU A 1 85 ? 12.757 3.031 -0.546 1.00 94.50 85 LEU A N 1
ATOM 651 C CA . LEU A 1 85 ? 14.110 3.332 -0.079 1.00 94.50 85 LEU A CA 1
ATOM 652 C C . LEU A 1 85 ? 15.027 2.106 -0.156 1.00 94.50 85 LEU A C 1
ATOM 654 O O . LEU A 1 85 ? 16.212 2.253 -0.461 1.00 94.50 85 LEU A O 1
ATOM 658 N N . ILE A 1 86 ? 14.498 0.907 0.106 1.00 91.88 86 ILE A N 1
ATOM 659 C CA . ILE A 1 86 ? 15.245 -0.347 -0.042 1.00 91.88 86 ILE A CA 1
ATOM 660 C C . ILE A 1 86 ? 15.545 -0.617 -1.518 1.00 91.88 86 ILE A C 1
ATOM 662 O O . ILE A 1 86 ? 16.671 -1.008 -1.836 1.00 91.88 86 ILE A O 1
ATOM 666 N N . GLU A 1 87 ? 14.594 -0.390 -2.422 1.00 87.75 87 GLU A N 1
ATOM 667 C CA . GLU A 1 87 ? 14.811 -0.549 -3.864 1.00 87.75 87 GLU A CA 1
ATOM 668 C C . GLU A 1 87 ? 15.857 0.430 -4.391 1.00 87.75 87 GLU A C 1
ATOM 670 O O . GLU A 1 87 ? 16.815 0.013 -5.050 1.00 87.75 87 GLU A O 1
ATOM 675 N N . TRP A 1 88 ? 15.765 1.703 -4.003 1.00 88.19 88 TRP A N 1
ATOM 676 C CA . TRP A 1 88 ? 16.780 2.702 -4.323 1.00 88.19 88 TRP A CA 1
ATOM 677 C C . TRP A 1 88 ? 18.168 2.306 -3.798 1.00 88.19 88 TRP A C 1
ATOM 679 O O . TRP A 1 88 ? 19.146 2.336 -4.549 1.00 88.19 88 TRP A O 1
ATOM 689 N N . TRP A 1 89 ? 18.282 1.889 -2.532 1.00 88.81 89 TRP A N 1
ATOM 690 C CA . TRP A 1 89 ? 19.561 1.434 -1.975 1.00 88.81 89 TRP A CA 1
ATOM 691 C C . TRP A 1 89 ? 20.116 0.211 -2.697 1.00 88.81 89 TRP A C 1
ATOM 693 O O . TRP A 1 89 ? 21.317 0.152 -2.964 1.00 88.81 89 TRP A O 1
ATOM 703 N N . THR A 1 90 ? 19.255 -0.747 -3.036 1.00 85.62 90 THR A N 1
ATOM 704 C CA . THR A 1 90 ? 19.632 -1.947 -3.792 1.00 85.62 90 THR A CA 1
ATOM 705 C C . THR A 1 90 ? 20.174 -1.564 -5.164 1.00 85.62 90 THR A C 1
ATOM 707 O O . THR A 1 90 ? 21.204 -2.092 -5.589 1.00 85.62 90 THR A O 1
ATOM 710 N N . ALA A 1 91 ? 19.550 -0.583 -5.816 1.00 83.50 91 ALA A N 1
ATOM 711 C CA . ALA A 1 91 ? 20.010 -0.082 -7.098 1.00 83.50 91 ALA A CA 1
ATOM 712 C C . ALA A 1 91 ? 21.373 0.609 -7.027 1.00 83.50 91 ALA A C 1
ATOM 714 O O . ALA A 1 91 ? 22.254 0.336 -7.844 1.00 83.50 91 ALA A O 1
ATOM 715 N N . VAL A 1 92 ? 21.588 1.444 -6.007 1.00 85.50 92 VAL A N 1
ATOM 716 C CA . VAL A 1 92 ? 22.890 2.083 -5.764 1.00 85.50 92 VAL A CA 1
ATOM 717 C C . VAL A 1 92 ? 23.975 1.041 -5.466 1.00 85.50 92 VAL A C 1
ATOM 719 O O . VAL A 1 92 ? 25.100 1.181 -5.942 1.00 85.50 92 VAL A O 1
ATOM 722 N N . ALA A 1 93 ? 23.655 -0.009 -4.705 1.00 86.31 93 ALA A N 1
ATOM 723 C CA . ALA A 1 93 ? 24.617 -1.034 -4.304 1.00 86.31 93 ALA A CA 1
ATOM 724 C C . ALA A 1 93 ? 25.026 -1.982 -5.448 1.00 86.31 93 ALA A C 1
ATOM 726 O O . ALA A 1 93 ? 26.184 -2.398 -5.506 1.00 86.31 93 ALA A O 1
ATOM 727 N N . LEU A 1 94 ? 24.099 -2.333 -6.346 1.00 82.31 94 LEU A N 1
ATOM 728 C CA . LEU A 1 94 ? 24.332 -3.286 -7.443 1.00 82.31 94 LEU A CA 1
ATOM 729 C C . LEU A 1 94 ? 24.792 -2.623 -8.758 1.00 82.31 94 LEU A C 1
ATOM 731 O O . LEU A 1 94 ? 25.271 -3.318 -9.657 1.00 82.31 94 LEU A O 1
ATOM 735 N N . GLY A 1 95 ? 24.688 -1.295 -8.879 1.00 72.81 95 GLY A N 1
ATOM 736 C CA . GLY A 1 95 ? 25.069 -0.545 -10.082 1.00 72.81 95 GLY A CA 1
ATOM 737 C C . GLY A 1 95 ? 24.087 -0.722 -11.251 1.00 72.81 95 GLY A C 1
ATOM 738 O O . GLY A 1 95 ? 22.950 -1.137 -11.062 1.00 72.81 95 GLY A O 1
ATOM 739 N N . ALA A 1 96 ? 24.525 -0.435 -12.486 1.00 57.06 96 ALA A N 1
ATOM 740 C CA . ALA A 1 96 ? 23.689 -0.413 -13.705 1.00 57.06 96 ALA A CA 1
ATOM 741 C C . ALA A 1 96 ? 22.972 -1.741 -14.064 1.00 57.06 96 ALA A C 1
ATOM 743 O O . ALA A 1 96 ? 22.172 -1.780 -14.993 1.00 57.06 96 ALA A O 1
ATOM 744 N N . GLY A 1 97 ? 23.228 -2.837 -13.341 1.00 56.09 97 GLY A N 1
ATOM 745 C CA . GLY A 1 97 ? 22.429 -4.067 -13.430 1.00 56.09 97 GLY A CA 1
ATOM 746 C C . GLY A 1 97 ? 21.065 -3.975 -12.731 1.00 56.09 97 GLY A C 1
ATOM 747 O O . GLY A 1 97 ? 20.247 -4.881 -12.872 1.00 56.09 97 GLY A O 1
ATOM 748 N N . ALA A 1 98 ? 20.811 -2.898 -11.984 1.00 54.12 98 ALA A N 1
ATOM 749 C CA . ALA A 1 98 ? 19.599 -2.711 -11.202 1.00 54.12 98 ALA A CA 1
ATOM 750 C C . ALA A 1 98 ? 18.416 -2.111 -11.968 1.00 54.12 98 ALA A C 1
ATOM 752 O O . ALA A 1 98 ? 17.309 -2.168 -11.448 1.00 54.12 98 ALA A O 1
ATOM 753 N N . ASP A 1 99 ? 18.588 -1.605 -13.193 1.00 55.34 99 ASP A N 1
ATOM 754 C CA . ASP A 1 99 ? 17.457 -1.091 -13.990 1.00 55.34 99 ASP A CA 1
ATOM 755 C C . ASP A 1 99 ? 16.399 -2.184 -14.239 1.00 55.34 99 ASP A C 1
ATOM 757 O O . ASP A 1 99 ? 15.198 -1.921 -14.259 1.00 55.34 99 ASP A O 1
ATOM 761 N N . ALA A 1 100 ? 16.843 -3.441 -14.354 1.00 55.78 100 ALA A N 1
ATOM 762 C CA . ALA A 1 100 ? 15.963 -4.604 -14.456 1.00 55.78 100 ALA A CA 1
ATOM 763 C C . ALA A 1 100 ? 15.267 -4.966 -13.129 1.00 55.78 100 ALA A C 1
ATOM 765 O O . ALA A 1 100 ? 14.194 -5.563 -13.156 1.00 55.78 100 ALA A O 1
ATOM 766 N N . PHE A 1 101 ? 15.868 -4.621 -11.984 1.00 57.62 101 PHE A N 1
ATOM 767 C CA . PHE A 1 101 ? 15.289 -4.837 -10.653 1.00 57.62 101 PHE A CA 1
ATOM 768 C C . PHE A 1 101 ? 14.296 -3.730 -10.288 1.00 57.62 101 PHE A C 1
ATOM 770 O O . PHE A 1 101 ? 13.212 -4.027 -9.808 1.00 57.62 101 PHE A O 1
ATOM 777 N N . LEU A 1 102 ? 14.652 -2.478 -10.582 1.00 61.66 102 LEU A N 1
ATOM 778 C CA . LEU A 1 102 ? 13.839 -1.290 -10.338 1.00 61.66 102 LEU A CA 1
ATOM 779 C C . LEU A 1 102 ? 12.566 -1.257 -11.183 1.00 61.66 102 LEU A C 1
ATOM 781 O O . LEU A 1 102 ? 11.615 -0.605 -10.795 1.00 61.66 102 LEU A O 1
ATOM 785 N N . ALA A 1 103 ? 12.546 -1.908 -12.353 1.00 67.50 103 ALA A N 1
ATOM 786 C CA . ALA A 1 103 ? 11.378 -1.954 -13.239 1.00 67.50 103 ALA A CA 1
ATOM 787 C C . ALA A 1 103 ? 10.781 -0.574 -13.618 1.00 67.50 103 ALA A C 1
ATOM 789 O O . ALA A 1 103 ? 9.699 -0.520 -14.207 1.00 67.50 103 ALA A O 1
ATOM 790 N N . THR A 1 104 ? 11.533 0.515 -13.403 1.00 76.56 104 THR A N 1
ATOM 791 C CA . THR A 1 104 ? 11.094 1.909 -13.595 1.00 76.56 104 THR A CA 1
ATOM 792 C C . THR A 1 104 ? 10.695 2.221 -15.026 1.00 76.56 104 THR A C 1
ATOM 794 O O . THR A 1 104 ? 9.992 3.193 -15.287 1.00 76.56 104 THR A O 1
ATOM 797 N N . GLN A 1 105 ? 11.166 1.424 -15.993 1.00 83.81 105 GLN A N 1
ATOM 798 C CA . GLN A 1 105 ? 10.901 1.623 -17.422 1.00 83.81 105 GLN A CA 1
ATOM 799 C C . GLN A 1 105 ? 11.274 3.048 -17.888 1.00 83.81 105 GLN A C 1
ATOM 801 O O . GLN A 1 105 ? 10.678 3.585 -18.821 1.00 83.81 105 GLN A O 1
ATOM 806 N N . GLY A 1 106 ? 12.265 3.666 -17.230 1.00 84.00 106 GLY A N 1
ATOM 807 C CA . GLY A 1 1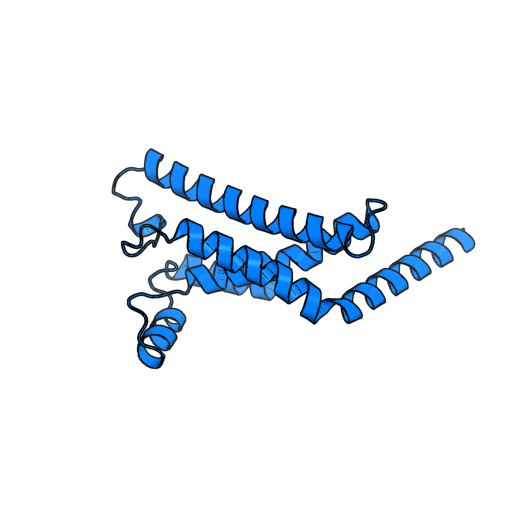06 ? 12.708 5.034 -17.504 1.00 84.00 106 GLY A CA 1
ATOM 808 C C . GLY A 1 106 ? 11.816 6.138 -16.924 1.00 84.00 106 GLY A C 1
ATOM 809 O O . GLY A 1 106 ? 12.000 7.297 -17.293 1.00 84.00 106 GLY A O 1
ATOM 810 N N . ASP A 1 107 ? 10.867 5.816 -16.041 1.00 87.81 107 ASP A N 1
ATOM 811 C CA . ASP A 1 107 ? 10.020 6.781 -15.336 1.00 87.81 107 ASP A CA 1
ATOM 812 C C . ASP A 1 107 ? 10.765 7.373 -14.120 1.00 87.81 107 ASP A C 1
ATOM 814 O O . ASP A 1 107 ? 10.982 6.674 -13.132 1.00 87.81 107 ASP A O 1
ATOM 818 N N . PRO A 1 108 ? 11.169 8.659 -14.139 1.00 87.94 108 PRO A N 1
ATOM 819 C CA . PRO A 1 108 ? 11.851 9.275 -13.000 1.00 87.94 108 PRO A CA 1
ATOM 820 C C . PRO A 1 108 ? 10.916 9.548 -11.810 1.00 87.94 108 PRO A C 1
ATOM 822 O O . PRO A 1 108 ? 11.396 9.938 -10.746 1.00 87.94 108 PRO A O 1
ATOM 825 N N . TRP A 1 109 ? 9.599 9.394 -11.996 1.00 90.81 109 TRP A N 1
ATOM 826 C CA . TRP A 1 109 ? 8.575 9.613 -10.974 1.00 90.81 109 TRP A CA 1
ATOM 827 C C . TRP A 1 109 ? 7.977 8.312 -10.430 1.00 90.81 109 TRP A C 1
ATOM 829 O O . TRP A 1 109 ? 6.959 8.365 -9.739 1.00 90.81 109 TRP A O 1
ATOM 839 N N . ASP A 1 110 ? 8.567 7.165 -10.771 1.00 90.88 110 ASP A N 1
ATOM 840 C CA . ASP A 1 110 ? 8.052 5.828 -10.462 1.00 90.88 110 ASP A CA 1
ATOM 841 C C . ASP A 1 110 ? 7.741 5.668 -8.969 1.00 90.88 110 ASP A C 1
ATOM 843 O O . ASP A 1 110 ? 6.576 5.640 -8.573 1.00 90.88 110 ASP A O 1
ATOM 847 N N . THR A 1 111 ? 8.771 5.809 -8.136 1.00 92.44 111 THR A N 1
ATOM 848 C CA . THR A 1 111 ? 8.686 5.786 -6.673 1.00 92.44 111 THR A CA 1
ATOM 849 C C . THR A 1 111 ? 7.606 6.713 -6.099 1.00 92.44 111 THR A C 1
ATOM 851 O O . THR A 1 111 ? 6.898 6.369 -5.148 1.00 92.44 111 THR A O 1
ATOM 854 N N . GLN A 1 112 ? 7.439 7.924 -6.642 1.00 96.00 112 GLN A N 1
ATOM 855 C CA . GLN A 1 112 ? 6.412 8.859 -6.173 1.00 96.00 112 GLN A CA 1
ATOM 856 C C . GLN A 1 112 ? 5.006 8.375 -6.537 1.00 96.00 112 GLN A C 1
ATOM 858 O O . GLN A 1 112 ? 4.093 8.487 -5.713 1.00 96.00 112 GLN A O 1
ATOM 863 N N . TRP A 1 113 ? 4.823 7.841 -7.745 1.00 96.19 113 TRP A N 1
ATOM 864 C CA . TRP A 1 113 ? 3.562 7.241 -8.170 1.00 96.19 113 TRP A CA 1
ATOM 865 C C . TRP A 1 113 ? 3.227 5.989 -7.373 1.00 96.19 113 TRP A C 1
ATOM 867 O O . TRP A 1 113 ? 2.062 5.814 -7.013 1.00 96.19 113 TRP A O 1
ATOM 877 N N . ASP A 1 114 ? 4.216 5.176 -7.035 1.00 95.94 114 ASP A N 1
ATOM 878 C CA . ASP A 1 114 ? 4.043 3.965 -6.243 1.00 95.94 114 ASP A CA 1
ATOM 879 C C . ASP A 1 114 ? 3.618 4.280 -4.811 1.00 95.94 114 ASP A C 1
ATOM 881 O O . ASP A 1 114 ? 2.570 3.814 -4.346 1.00 95.94 114 ASP A O 1
ATOM 885 N N . MET A 1 115 ? 4.310 5.203 -4.139 1.00 98.00 115 MET A N 1
ATOM 886 C CA . MET A 1 115 ? 3.870 5.706 -2.832 1.00 98.00 115 MET A CA 1
ATOM 887 C C . MET A 1 115 ? 2.475 6.341 -2.888 1.00 98.00 115 MET A C 1
ATOM 889 O O . MET A 1 115 ? 1.669 6.159 -1.970 1.00 98.00 115 MET A O 1
ATOM 893 N N . PHE A 1 116 ? 2.156 7.077 -3.956 1.00 98.31 116 PHE A N 1
ATOM 894 C CA . PHE A 1 116 ? 0.833 7.676 -4.135 1.00 98.31 116 PHE A CA 1
ATOM 895 C C . PHE A 1 116 ? -0.260 6.617 -4.347 1.00 98.31 116 PHE A C 1
ATOM 897 O O . PHE A 1 116 ? -1.345 6.719 -3.770 1.00 98.31 116 PHE A O 1
ATOM 904 N N . CYS A 1 117 ? 0.033 5.562 -5.103 1.00 98.44 117 CYS A N 1
ATOM 905 C CA . CYS A 1 117 ? -0.842 4.408 -5.280 1.00 98.44 117 CYS A CA 1
ATOM 906 C C . CYS A 1 117 ? -1.089 3.692 -3.947 1.00 98.44 117 CYS A C 1
ATOM 908 O O . CYS A 1 117 ? -2.241 3.405 -3.610 1.00 98.44 117 CYS A O 1
ATOM 910 N N . ALA A 1 118 ? -0.052 3.489 -3.131 1.00 98.44 118 ALA A N 1
ATOM 911 C CA . ALA A 1 118 ? -0.198 2.940 -1.784 1.00 98.44 118 ALA A CA 1
ATOM 912 C C . ALA A 1 118 ? -1.040 3.845 -0.867 1.00 98.44 118 ALA A C 1
ATOM 914 O O . ALA A 1 118 ? -1.903 3.359 -0.128 1.00 98.44 118 ALA A O 1
ATOM 915 N N . LEU A 1 119 ? -0.864 5.166 -0.951 1.00 98.62 119 LEU A N 1
ATOM 916 C CA . LEU A 1 119 ? -1.694 6.127 -0.225 1.00 98.62 119 LEU A CA 1
ATOM 917 C C . LEU A 1 119 ? -3.176 5.994 -0.611 1.00 98.62 119 LEU A C 1
ATOM 919 O O . LEU A 1 119 ? -4.028 5.850 0.271 1.00 98.62 119 LEU A O 1
ATOM 923 N N . ILE A 1 120 ? -3.485 5.992 -1.913 1.00 98.75 120 ILE A N 1
ATOM 924 C CA . ILE A 1 120 ? -4.854 5.811 -2.419 1.00 98.75 120 ILE A CA 1
ATOM 925 C C . ILE A 1 120 ? -5.426 4.478 -1.944 1.00 98.75 120 ILE A C 1
ATOM 927 O O . ILE A 1 120 ? -6.544 4.448 -1.429 1.00 98.75 120 ILE A O 1
ATOM 931 N N . GLY A 1 121 ? -4.668 3.388 -2.082 1.00 98.50 121 GLY A N 1
ATOM 932 C CA . GLY A 1 121 ? -5.094 2.053 -1.675 1.00 98.50 121 GLY A CA 1
ATOM 933 C C . GLY A 1 121 ? -5.481 2.003 -0.199 1.00 98.50 121 GLY A C 1
ATOM 934 O O . GLY A 1 121 ? -6.561 1.514 0.142 1.00 98.50 121 GLY A O 1
ATOM 935 N N . SER A 1 122 ? -4.647 2.577 0.673 1.00 98.50 122 SER A N 1
ATOM 936 C CA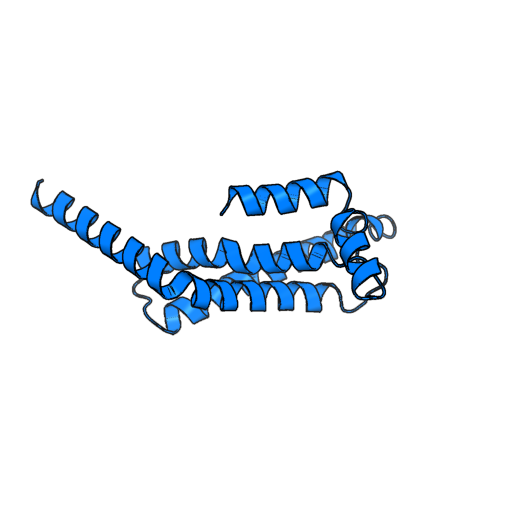 . SER A 1 122 ? -4.921 2.655 2.111 1.00 98.50 122 SER A CA 1
ATOM 937 C C . SER A 1 122 ? -6.202 3.435 2.408 1.00 98.50 122 SER A C 1
ATOM 939 O O . SER A 1 122 ? -7.079 2.945 3.123 1.00 98.50 122 SER A O 1
ATOM 941 N N . VAL A 1 123 ? -6.350 4.633 1.837 1.00 98.50 123 VAL A N 1
ATOM 942 C CA . VAL A 1 123 ? -7.532 5.479 2.059 1.00 98.50 123 VAL A CA 1
ATOM 943 C C . VAL A 1 123 ? -8.799 4.792 1.542 1.00 98.50 123 VAL A C 1
ATOM 945 O O . VAL A 1 123 ? -9.793 4.701 2.265 1.00 98.50 123 VAL A O 1
ATOM 948 N N . ALA A 1 124 ? -8.761 4.253 0.322 1.00 98.38 124 ALA A N 1
ATOM 949 C CA . ALA A 1 124 ? -9.893 3.570 -0.293 1.00 98.38 124 ALA A CA 1
ATOM 950 C C . ALA A 1 124 ? -10.328 2.344 0.519 1.00 98.38 124 ALA A C 1
ATOM 952 O O . ALA A 1 124 ? -11.518 2.175 0.781 1.00 98.38 124 ALA A O 1
ATOM 953 N N . SER A 1 125 ? -9.376 1.525 0.975 1.00 97.62 125 SER A N 1
ATOM 954 C CA . SER A 1 125 ? -9.651 0.353 1.812 1.00 97.62 125 SER A CA 1
ATOM 955 C C . SER A 1 125 ? -10.406 0.727 3.083 1.00 97.62 125 SER A C 1
ATOM 957 O O . SER A 1 125 ? -11.412 0.102 3.429 1.00 97.62 125 SER A O 1
ATOM 959 N N . GLN A 1 126 ? -9.992 1.808 3.743 1.00 96.19 126 GLN A N 1
ATOM 960 C CA . GLN A 1 126 ? -10.663 2.260 4.951 1.00 96.19 126 GLN A CA 1
ATOM 961 C C . GLN A 1 126 ? -12.103 2.691 4.706 1.00 96.19 126 GLN A C 1
ATOM 963 O O . GLN A 1 126 ? -12.952 2.356 5.525 1.00 96.19 126 GLN A O 1
ATOM 968 N N . PHE A 1 127 ? -12.403 3.368 3.595 1.00 96.88 127 PHE A N 1
ATOM 969 C CA . PHE A 1 127 ? -13.780 3.729 3.250 1.00 96.88 127 PHE A CA 1
ATOM 970 C C . PHE A 1 127 ? -14.619 2.515 2.839 1.00 96.88 127 PHE A C 1
ATOM 972 O O . PHE A 1 127 ? -15.728 2.338 3.346 1.00 96.88 127 PHE A O 1
ATOM 979 N N . LEU A 1 128 ? -14.086 1.660 1.962 1.00 97.19 128 LEU A N 1
ATOM 980 C CA . LEU A 1 128 ? -14.793 0.492 1.429 1.00 97.19 128 LEU A CA 1
ATOM 981 C C . LEU A 1 128 ? -15.123 -0.529 2.522 1.00 97.19 128 LEU A C 1
ATOM 983 O O . LEU A 1 128 ? -16.227 -1.072 2.552 1.00 97.19 128 LEU A O 1
ATOM 987 N N . PHE A 1 129 ? -14.195 -0.761 3.452 1.00 95.50 129 PHE A N 1
ATOM 988 C CA . PHE A 1 129 ? -14.345 -1.774 4.496 1.00 95.50 129 PHE A CA 1
ATOM 989 C C . PHE A 1 129 ? -14.740 -1.207 5.862 1.00 95.50 129 PHE A C 1
ATOM 991 O O . PHE A 1 129 ? -14.918 -1.989 6.796 1.00 95.50 129 PHE A O 1
ATOM 998 N N . TYR A 1 130 ? -14.952 0.112 5.989 1.00 94.12 130 TYR A N 1
ATOM 999 C CA . TYR A 1 130 ? -15.233 0.788 7.265 1.00 94.12 130 TYR A CA 1
ATOM 1000 C C . TYR A 1 130 ? -16.293 0.064 8.103 1.00 94.12 130 TYR A C 1
ATOM 1002 O O . TYR A 1 130 ? -16.063 -0.302 9.256 1.00 94.12 130 TYR A O 1
ATOM 1010 N N . ARG A 1 131 ? -17.473 -0.161 7.509 1.00 93.56 131 ARG A N 1
ATOM 1011 C CA . ARG A 1 131 ? -18.631 -0.730 8.213 1.00 93.56 131 ARG A CA 1
ATOM 1012 C C . ARG A 1 131 ? -18.396 -2.187 8.597 1.00 93.56 131 ARG A C 1
ATOM 1014 O O . ARG A 1 131 ? -18.686 -2.574 9.724 1.00 93.56 131 ARG A O 1
ATOM 1021 N N . CYS A 1 132 ? -17.877 -2.977 7.658 1.00 95.38 132 CYS A N 1
ATOM 1022 C CA . CYS A 1 132 ? -17.634 -4.403 7.855 1.00 95.38 132 CYS A CA 1
ATOM 1023 C C . CYS A 1 132 ? -16.592 -4.630 8.956 1.00 95.38 132 CYS A C 1
ATOM 1025 O O . CYS A 1 132 ? -16.843 -5.375 9.899 1.00 95.38 132 CYS A O 1
ATOM 1027 N N . HIS A 1 133 ? -15.473 -3.911 8.877 1.00 94.50 133 HIS A N 1
ATOM 1028 C CA . HIS A 1 133 ? -14.374 -4.051 9.819 1.00 94.50 133 HIS A CA 1
ATOM 1029 C C . HIS A 1 133 ? -14.762 -3.563 11.225 1.00 94.50 133 HIS A C 1
ATOM 1031 O O . HIS A 1 133 ? -14.454 -4.225 12.208 1.00 94.50 133 HIS A O 1
ATOM 1037 N N . ASN A 1 134 ? -15.512 -2.461 11.352 1.00 94.00 134 ASN A N 1
ATOM 1038 C CA . ASN A 1 134 ? -16.014 -2.025 12.663 1.00 94.00 134 ASN A CA 1
ATOM 1039 C C . ASN A 1 134 ? -16.943 -3.046 13.315 1.00 94.00 134 ASN A C 1
ATOM 1041 O O . ASN A 1 134 ? -16.855 -3.256 14.521 1.00 94.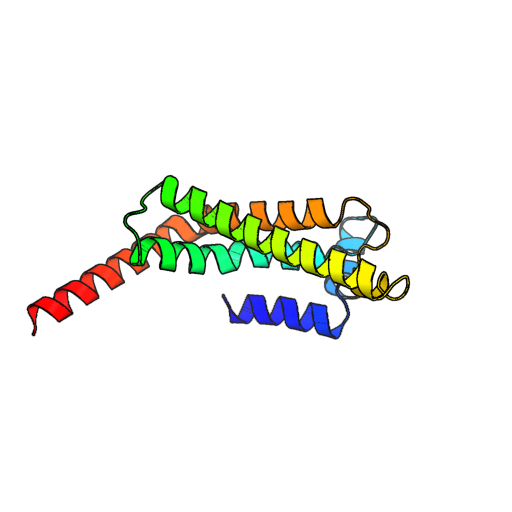00 134 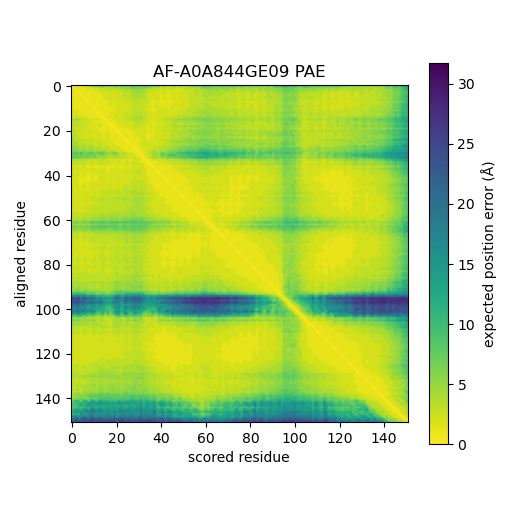ASN A O 1
ATOM 1045 N N . ARG A 1 135 ? -17.815 -3.685 12.528 1.00 94.62 135 ARG A N 1
ATOM 1046 C CA . ARG A 1 135 ? -18.690 -4.740 13.044 1.00 94.62 135 ARG A CA 1
ATOM 1047 C C . ARG A 1 135 ? -17.875 -5.924 13.571 1.00 94.62 135 ARG A C 1
ATOM 1049 O O . ARG A 1 135 ? -18.110 -6.348 14.693 1.00 94.62 135 ARG A O 1
ATOM 1056 N N . GLN A 1 136 ? -16.890 -6.390 12.804 1.00 94.31 136 GLN A N 1
ATOM 1057 C CA . GLN A 1 136 ? -16.016 -7.498 13.212 1.00 94.31 136 GLN A CA 1
ATOM 1058 C C . GLN A 1 136 ? -15.225 -7.178 14.488 1.00 94.31 136 GLN A C 1
ATOM 1060 O O . GLN A 1 136 ? -15.138 -8.010 15.383 1.00 94.31 136 GLN A O 1
ATOM 1065 N N . LEU A 1 137 ? -14.688 -5.959 14.607 1.00 92.06 137 LEU A N 1
ATOM 1066 C CA . LEU A 1 137 ? -13.980 -5.533 15.818 1.00 92.06 137 LEU A CA 1
ATOM 1067 C C . LEU A 1 137 ? -14.897 -5.494 17.048 1.00 92.06 137 LEU A C 1
ATOM 1069 O O . LEU A 1 137 ? -14.467 -5.882 18.130 1.00 92.06 137 LEU A O 1
ATOM 1073 N N . ALA A 1 138 ? -16.146 -5.049 16.890 1.00 92.38 138 ALA A N 1
ATOM 1074 C CA . ALA A 1 138 ? -17.119 -5.037 17.981 1.00 92.38 138 ALA A CA 1
ATOM 1075 C C . ALA A 1 138 ? -17.523 -6.458 18.413 1.00 92.38 138 ALA A C 1
ATOM 1077 O O . ALA A 1 138 ? -17.598 -6.735 19.605 1.00 92.38 138 ALA A O 1
ATOM 1078 N N . GLU A 1 139 ? -17.735 -7.370 17.459 1.00 93.75 139 GLU A N 1
ATOM 1079 C CA . GLU A 1 139 ? -18.034 -8.785 17.735 1.00 93.75 139 GLU A CA 1
ATOM 1080 C C . GLU A 1 139 ? -16.894 -9.466 18.513 1.00 93.75 139 GLU A C 1
ATOM 1082 O O . GLU A 1 139 ? -17.146 -10.170 19.493 1.00 93.75 139 GLU A O 1
ATOM 1087 N N . LEU A 1 140 ? -15.640 -9.207 18.129 1.00 90.00 140 LEU A N 1
ATOM 1088 C CA . LEU A 1 140 ? -14.465 -9.714 18.845 1.00 90.00 140 LEU A CA 1
ATOM 1089 C C . LEU A 1 140 ? -14.360 -9.138 20.261 1.00 90.00 140 LEU A C 1
ATOM 1091 O O . LEU A 1 140 ? -14.123 -9.888 21.200 1.00 90.00 140 LEU A O 1
ATOM 1095 N N . ALA A 1 141 ? -14.583 -7.831 20.427 1.00 87.31 141 ALA A N 1
ATOM 1096 C CA . ALA A 1 141 ? -14.542 -7.193 21.741 1.00 87.31 141 ALA A CA 1
ATOM 1097 C C . ALA A 1 141 ? -15.607 -7.757 22.699 1.00 87.31 141 ALA A C 1
ATOM 1099 O O . ALA A 1 141 ? -15.318 -7.965 23.873 1.00 87.31 141 ALA A O 1
ATOM 1100 N N . ASN A 1 142 ? -16.813 -8.045 22.199 1.00 88.69 142 ASN A N 1
ATOM 1101 C CA . ASN A 1 142 ? -17.865 -8.678 22.998 1.00 88.69 142 ASN A CA 1
ATOM 1102 C C . ASN A 1 142 ? -17.487 -10.112 23.396 1.00 88.69 142 ASN A C 1
ATOM 1104 O O . ASN A 1 142 ? -17.676 -10.500 24.541 1.00 88.69 142 ASN A O 1
ATOM 1108 N N . THR A 1 143 ? -16.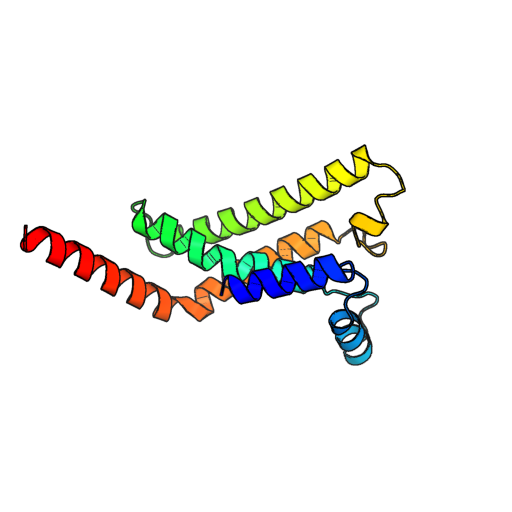897 -10.875 22.471 1.00 88.19 143 THR A N 1
ATOM 1109 C CA . THR A 1 143 ? -16.441 -12.249 22.744 1.00 88.19 143 THR A CA 1
ATOM 1110 C C . THR A 1 143 ? -15.348 -12.277 23.819 1.00 88.19 143 THR A C 1
ATOM 1112 O O . THR A 1 143 ? -15.372 -13.129 24.706 1.00 88.19 143 THR A O 1
ATOM 1115 N N . ASP A 1 144 ? -14.404 -11.330 23.765 1.00 84.12 144 ASP A N 1
ATOM 1116 C CA . ASP A 1 144 ? -13.339 -11.203 24.764 1.00 84.12 144 ASP A CA 1
ATOM 1117 C C . ASP A 1 144 ? -13.928 -10.889 26.161 1.00 84.12 144 ASP A C 1
ATOM 1119 O O . ASP A 1 144 ? -13.471 -11.455 27.153 1.00 84.12 144 ASP A O 1
ATOM 1123 N N . LEU A 1 145 ? -14.976 -10.056 26.252 1.00 83.50 145 LEU A N 1
ATOM 1124 C CA . LEU A 1 145 ? -15.665 -9.745 27.516 1.00 83.50 145 LEU A CA 1
ATOM 1125 C C . LEU A 1 145 ? -16.403 -10.957 28.105 1.00 83.50 145 LEU A C 1
ATOM 1127 O O . LEU A 1 145 ? -16.198 -11.269 29.277 1.00 83.50 145 LEU A O 1
ATOM 1131 N N . ASP A 1 146 ? -17.177 -11.684 27.296 1.00 85.19 146 ASP A N 1
ATOM 1132 C CA . ASP A 1 146 ? -17.895 -12.892 27.738 1.00 85.19 146 ASP A CA 1
ATOM 1133 C C . ASP A 1 146 ? -16.924 -13.958 28.288 1.00 85.19 146 ASP A C 1
ATOM 1135 O O . ASP A 1 146 ? -17.221 -14.673 29.251 1.00 85.19 146 ASP A O 1
ATOM 1139 N N . SER A 1 147 ? -15.725 -14.055 27.702 1.00 82.25 147 SER A N 1
ATOM 1140 C CA . SER A 1 147 ? -14.688 -14.982 28.168 1.00 82.25 147 SER A CA 1
ATOM 1141 C C . SER A 1 147 ? -14.105 -14.614 29.537 1.00 82.25 147 SER A C 1
ATOM 1143 O O . SER A 1 147 ? -13.692 -15.506 30.271 1.00 82.25 147 SER A O 1
ATOM 1145 N N . LEU A 1 148 ? -14.100 -13.327 29.904 1.00 83.88 148 LEU A N 1
ATOM 1146 C CA . LEU A 1 148 ? -13.631 -12.851 31.210 1.00 83.88 148 LEU A CA 1
ATOM 1147 C C . LEU A 1 148 ? -14.701 -12.987 32.299 1.00 83.88 148 LEU A C 1
ATOM 1149 O O . LEU A 1 148 ? -14.359 -13.159 33.463 1.00 83.88 148 LEU A O 1
ATOM 1153 N N . GLU A 1 149 ? -15.986 -12.910 31.944 1.00 83.56 149 GLU A N 1
ATOM 1154 C CA . GLU A 1 149 ? -17.094 -13.082 32.899 1.00 83.56 149 GLU A CA 1
ATOM 1155 C C . GLU A 1 149 ? -17.345 -14.553 33.275 1.00 83.56 149 GLU A C 1
ATOM 1157 O O . GLU A 1 149 ? -17.982 -14.837 34.290 1.00 83.56 149 GLU A O 1
ATOM 1162 N N . THR A 1 150 ? -16.847 -15.498 32.473 1.00 77.62 150 THR A N 1
ATOM 1163 C CA . THR A 1 150 ? -17.034 -16.946 32.672 1.00 77.62 150 THR A CA 1
ATOM 1164 C C . THR A 1 150 ? -15.868 -17.645 33.392 1.00 77.62 150 THR A C 1
ATOM 1166 O O . THR A 1 150 ? -15.970 -18.846 33.657 1.00 77.62 150 THR A O 1
ATOM 1169 N N . THR A 1 151 ? -14.796 -16.919 33.739 1.00 67.25 151 THR A N 1
ATOM 1170 C CA . THR A 1 151 ? -13.605 -17.402 34.479 1.00 67.25 151 THR A CA 1
ATOM 1171 C C . THR A 1 151 ? -13.534 -16.857 35.896 1.00 67.25 151 THR A C 1
ATOM 1173 O O . THR A 1 151 ? -13.199 -17.645 36.808 1.00 67.25 151 THR A O 1
#

InterPro domains:
  IPR014509 Inner membrane protein YjdF-like [PF09997] (2-135)

Sequence (151 aa):
MMALHACILLVGAHYTYAQVPLGFWVQDALGPARNHYDRLGHLAQGAIPAILAREVLARRTHLLGGWLGFLTTCFCLALSALYELIEWWTAVALGAGADAFLATQGDPWDTQWDMFCALIGSVASQFLFYRCHNRQLAELANTDLDSLETT

Foldseek 3Di:
DVVVLVVLVVQCVVQPQQGRVVQVVCCVVVVDPGRDSLLVNLLCLQAVQLLVQLLCCVVVHVDDDPRSLVVSLVVSLVVLLVVVVVLVVVCVVVDPVSCSVNSCVPPPCSSVSSSVSSSNSNNVNCVVCVVVSVVVSVVVVVVVVVVVVVD